Protein AF-A0A2Z6MVX6-F1 (afdb_monomer_lite)

Radius of gyration: 17.66 Å; chains: 1; bounding box: 54×32×47 Å

Sequence (135 aa):
MSTLDATRAELGLLVLYL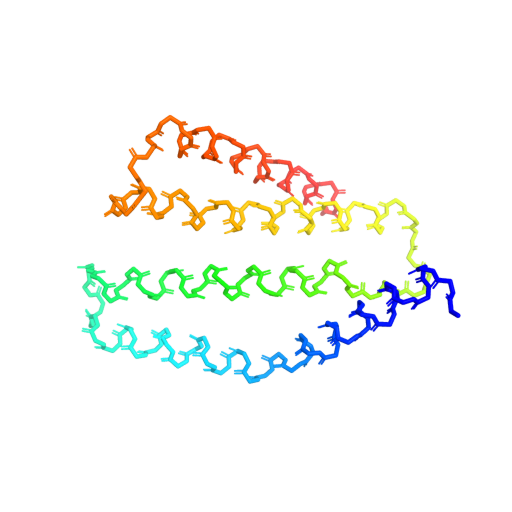NKAEARDKICRAIQYGSKFLSNGQPGKAQNVDKTTSLARKFVNDLHALISPTPQGTPLPIILLGKSKNALLSTFLFLDQFVWLGRTGIVENKERTELLGRISLYCWLGSSICTSLVE

Structure (mmCIF, N/CA/C/O backbone):
data_AF-A0A2Z6MVX6-F1
#
_entry.id   AF-A0A2Z6MVX6-F1
#
loop_
_atom_site.group_PDB
_atom_site.id
_atom_site.type_symbol
_atom_site.label_atom_id
_atom_site.label_alt_id
_atom_site.label_comp_id
_atom_site.label_asym_id
_atom_site.label_entity_id
_atom_site.label_seq_id
_atom_site.pdbx_PDB_ins_code
_atom_site.Cartn_x
_atom_site.Cartn_y
_atom_site.Cartn_z
_atom_site.occupancy
_atom_site.B_iso_or_equiv
_atom_site.auth_seq_id
_atom_site.auth_comp_id
_atom_site.auth_asym_id
_atom_site.auth_atom_id
_atom_site.pdbx_PDB_model_num
ATOM 1 N N . MET A 1 1 ? -30.352 -12.648 3.329 1.00 56.81 1 MET A N 1
ATOM 2 C CA . MET A 1 1 ? -29.186 -11.777 3.597 1.00 56.81 1 MET A CA 1
ATOM 3 C C . MET A 1 1 ? -29.388 -10.497 2.822 1.00 56.81 1 MET A C 1
ATOM 5 O O . MET A 1 1 ? -29.652 -10.587 1.628 1.00 56.81 1 MET A O 1
ATOM 9 N N . SER A 1 2 ? -29.346 -9.338 3.480 1.00 83.75 2 SER A N 1
ATOM 10 C CA . SER A 1 2 ? -29.316 -8.075 2.739 1.00 83.75 2 SER A CA 1
ATOM 11 C C . SER A 1 2 ? -27.990 -7.981 1.972 1.00 83.75 2 SER A C 1
ATOM 13 O O . SER A 1 2 ? -27.002 -8.609 2.362 1.00 83.75 2 SER A O 1
ATOM 15 N N . THR A 1 3 ? -27.942 -7.210 0.887 1.00 83.75 3 THR A N 1
ATOM 16 C CA . THR A 1 3 ? -26.692 -6.934 0.151 1.00 83.75 3 THR A CA 1
ATOM 17 C C . THR A 1 3 ? -25.586 -6.434 1.083 1.00 83.75 3 THR A C 1
ATOM 19 O O . THR A 1 3 ? -24.428 -6.813 0.940 1.00 83.75 3 THR A O 1
ATOM 22 N N . LEU A 1 4 ? -25.963 -5.667 2.105 1.00 83.94 4 LEU A N 1
ATOM 23 C CA . LEU A 1 4 ? -25.061 -5.115 3.108 1.00 83.94 4 LEU A CA 1
ATOM 24 C C . LEU A 1 4 ? -24.438 -6.192 4.015 1.00 83.94 4 LEU A C 1
ATOM 26 O O . LEU A 1 4 ? -23.268 -6.088 4.383 1.00 83.94 4 LEU A O 1
ATOM 30 N N . ASP A 1 5 ? -25.192 -7.243 4.346 1.00 85.56 5 ASP A N 1
ATOM 31 C CA . ASP A 1 5 ? -24.683 -8.378 5.128 1.00 85.56 5 ASP A CA 1
ATOM 32 C C . ASP A 1 5 ? -23.699 -9.223 4.314 1.00 85.56 5 ASP A C 1
ATOM 34 O O . ASP A 1 5 ? -22.693 -9.686 4.852 1.00 85.56 5 ASP A O 1
ATOM 38 N N . ALA A 1 6 ? -23.950 -9.377 3.009 1.00 86.81 6 ALA A N 1
ATOM 39 C CA . ALA A 1 6 ? -23.026 -10.048 2.100 1.00 86.81 6 ALA A CA 1
ATOM 40 C C . ALA A 1 6 ? -21.702 -9.275 1.985 1.00 86.81 6 ALA A C 1
ATOM 42 O O . ALA A 1 6 ? -20.640 -9.855 2.198 1.00 86.81 6 ALA A O 1
ATOM 43 N N . THR A 1 7 ? -21.754 -7.953 1.779 1.00 85.94 7 THR A N 1
ATOM 44 C CA . THR A 1 7 ? -20.543 -7.115 1.731 1.00 85.94 7 THR A CA 1
ATOM 45 C C . THR A 1 7 ? -19.762 -7.155 3.045 1.00 85.94 7 THR A C 1
ATOM 47 O O . THR A 1 7 ? -18.535 -7.210 3.029 1.00 85.94 7 THR A O 1
ATOM 50 N N . ARG A 1 8 ? -20.437 -7.165 4.203 1.00 84.38 8 ARG A N 1
ATOM 51 C CA . ARG A 1 8 ? -19.763 -7.309 5.506 1.00 84.38 8 ARG A CA 1
ATOM 52 C C . ARG A 1 8 ? -19.064 -8.661 5.652 1.00 84.38 8 ARG A C 1
ATOM 54 O O . ARG A 1 8 ? -17.949 -8.699 6.171 1.00 84.38 8 ARG A O 1
ATOM 61 N N . ALA A 1 9 ? -19.689 -9.745 5.195 1.00 85.25 9 ALA A N 1
ATOM 62 C CA . ALA A 1 9 ? -19.091 -11.077 5.228 1.00 85.25 9 ALA A CA 1
ATOM 63 C C . ALA A 1 9 ? -17.860 -11.174 4.310 1.00 85.25 9 ALA A C 1
ATOM 65 O O . ALA A 1 9 ? -16.819 -11.676 4.732 1.00 85.25 9 ALA A O 1
ATOM 66 N N . GLU A 1 10 ? -17.944 -10.628 3.094 1.00 86.00 10 GLU A N 1
ATOM 67 C CA . GLU A 1 10 ? -16.816 -10.559 2.157 1.00 86.00 10 GLU A CA 1
ATOM 68 C C . GLU A 1 10 ? -15.663 -9.718 2.711 1.00 86.00 10 GLU A C 1
ATOM 70 O O . GLU A 1 10 ? -14.508 -10.143 2.666 1.00 86.00 10 GLU A O 1
ATOM 75 N N . LEU A 1 11 ? -15.965 -8.559 3.306 1.00 83.12 11 LEU A N 1
ATOM 76 C CA . LEU A 1 11 ? -14.960 -7.712 3.946 1.00 83.12 11 LEU A CA 1
ATOM 77 C C . LEU A 1 11 ? -14.282 -8.445 5.114 1.00 83.12 11 LEU A C 1
ATOM 79 O O . LEU A 1 11 ? -13.060 -8.402 5.244 1.00 83.12 11 LEU A O 1
ATOM 83 N N . GLY A 1 12 ? -15.059 -9.158 5.935 1.00 81.56 12 GLY A N 1
ATOM 84 C CA . GLY A 1 12 ? -14.544 -9.982 7.029 1.00 81.56 12 GLY A CA 1
ATOM 85 C C . GLY A 1 12 ? -13.627 -11.107 6.542 1.00 81.56 12 GLY A C 1
ATOM 86 O O . GLY A 1 12 ? -12.576 -11.349 7.138 1.00 81.56 12 GLY A O 1
ATOM 87 N N . LEU A 1 13 ? -13.967 -11.744 5.420 1.00 83.75 13 LEU A N 1
ATOM 88 C CA . LEU A 1 13 ? -13.122 -12.752 4.780 1.00 83.75 13 LEU A CA 1
ATOM 89 C C . LEU A 1 13 ? -11.817 -12.138 4.256 1.00 83.75 13 LEU A C 1
ATOM 91 O O . LEU A 1 13 ? -10.745 -12.716 4.443 1.00 83.75 13 LEU A O 1
ATOM 95 N N . LEU A 1 14 ? -11.888 -10.944 3.664 1.00 80.81 14 LEU A N 1
ATOM 96 C CA . LEU A 1 14 ? -10.716 -10.214 3.182 1.00 80.81 14 LEU A CA 1
ATOM 97 C C . LEU A 1 14 ? -9.772 -9.838 4.333 1.00 80.81 14 LEU A C 1
ATOM 99 O O . LEU A 1 14 ? -8.561 -10.029 4.228 1.00 80.81 14 LEU A O 1
ATOM 103 N N . VAL A 1 15 ? -10.325 -9.365 5.455 1.00 80.31 15 VAL A N 1
ATOM 104 C CA . VAL A 1 15 ? -9.577 -9.091 6.692 1.00 80.31 15 VAL A CA 1
ATOM 105 C C . VAL A 1 15 ? -8.917 -10.367 7.210 1.00 80.31 15 VAL A C 1
ATOM 107 O O . VAL A 1 15 ? -7.729 -10.360 7.515 1.00 80.31 15 VAL A O 1
ATOM 110 N N . LEU A 1 16 ? -9.644 -11.485 7.264 1.00 80.94 16 LEU A N 1
ATOM 111 C CA . LEU A 1 16 ? -9.103 -12.764 7.727 1.00 80.94 16 LEU A CA 1
ATOM 112 C C . LEU A 1 16 ? -7.962 -13.272 6.832 1.00 80.94 16 LEU A C 1
ATOM 114 O O . LEU A 1 16 ? -6.959 -13.784 7.332 1.00 80.94 16 LEU A O 1
ATOM 118 N N . TYR A 1 17 ? -8.077 -13.084 5.518 1.00 78.81 17 TYR A N 1
ATOM 119 C CA . TYR A 1 17 ? -7.008 -13.404 4.576 1.00 78.81 17 TYR A CA 1
ATOM 120 C C . TYR A 1 17 ? -5.784 -12.499 4.772 1.00 78.81 17 TYR A C 1
ATOM 122 O O . TYR A 1 17 ? -4.652 -12.980 4.842 1.00 78.81 17 TYR A O 1
ATOM 130 N N . LEU A 1 18 ? -6.000 -11.191 4.919 1.00 72.81 18 LEU A N 1
ATOM 131 C CA . LEU A 1 18 ? -4.931 -10.207 5.104 1.00 72.81 18 LEU A CA 1
ATOM 132 C C . LEU A 1 18 ? -4.257 -10.283 6.484 1.00 72.81 18 LEU A C 1
ATOM 134 O O . LEU A 1 18 ? -3.085 -9.905 6.594 1.00 72.81 18 LEU A O 1
ATOM 138 N N . ASN A 1 19 ? -4.951 -10.842 7.480 1.00 74.62 19 ASN A N 1
ATOM 139 C CA . ASN A 1 19 ? -4.430 -11.183 8.804 1.0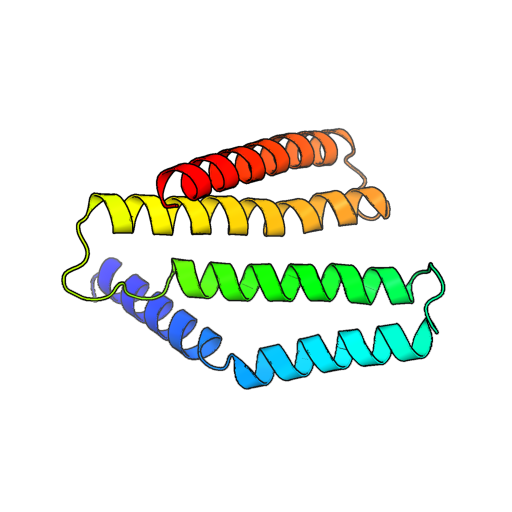0 74.62 19 ASN A CA 1
ATOM 140 C C . ASN A 1 19 ? -3.401 -12.318 8.776 1.00 74.62 19 ASN A C 1
ATOM 142 O O . ASN A 1 19 ? -2.599 -12.424 9.703 1.00 74.62 19 ASN A O 1
ATOM 146 N N . LYS A 1 20 ? -3.309 -13.108 7.692 1.00 78.19 20 LYS A N 1
ATOM 147 C CA . LYS A 1 20 ? -2.156 -13.999 7.437 1.00 78.19 20 LYS A CA 1
ATOM 148 C C . LYS A 1 20 ? -0.913 -13.199 7.017 1.00 78.19 20 LYS A C 1
ATOM 150 O O . LYS A 1 20 ? -0.191 -13.559 6.084 1.00 78.19 20 LYS A O 1
ATOM 155 N N . ALA A 1 21 ? -0.665 -12.093 7.714 1.00 68.06 21 ALA A N 1
ATOM 156 C CA . ALA A 1 21 ? 0.396 -11.144 7.444 1.00 68.06 21 ALA A CA 1
ATOM 157 C C . ALA A 1 21 ? 1.767 -11.820 7.484 1.00 68.06 21 ALA A C 1
ATOM 159 O O . ALA A 1 21 ? 2.613 -11.489 6.667 1.00 68.06 21 ALA A O 1
ATOM 160 N N . GLU A 1 22 ? 1.970 -12.816 8.350 1.00 68.44 22 GLU A N 1
ATOM 161 C CA . GLU A 1 22 ? 3.246 -13.522 8.477 1.00 68.44 22 GLU A CA 1
ATOM 162 C C . GLU A 1 22 ? 3.673 -14.229 7.178 1.00 68.44 22 GLU A C 1
ATOM 164 O O . GLU A 1 22 ? 4.826 -14.113 6.763 1.00 68.44 22 GLU A O 1
ATOM 169 N N . ALA A 1 23 ? 2.751 -14.911 6.490 1.00 73.75 23 ALA A N 1
ATOM 170 C CA . ALA A 1 23 ? 3.054 -15.590 5.229 1.00 73.75 23 ALA A CA 1
ATOM 171 C C . ALA A 1 23 ? 3.372 -14.584 4.113 1.00 73.75 23 ALA A C 1
ATOM 173 O O . ALA A 1 23 ? 4.370 -14.729 3.407 1.00 73.75 23 ALA A O 1
ATOM 174 N N . ARG A 1 24 ? 2.571 -13.515 4.003 1.00 74.19 24 ARG A N 1
ATOM 175 C CA . ARG A 1 24 ? 2.820 -12.411 3.064 1.00 74.19 24 ARG A CA 1
ATOM 176 C C . ARG A 1 24 ? 4.177 -11.757 3.318 1.00 74.19 24 ARG A C 1
ATOM 178 O O . ARG A 1 24 ? 4.940 -11.524 2.385 1.00 74.19 24 ARG A O 1
ATOM 185 N N . ASP A 1 25 ? 4.467 -11.452 4.578 1.00 79.12 25 ASP A N 1
ATOM 186 C CA . ASP A 1 25 ? 5.689 -10.776 4.997 1.00 79.12 25 ASP A CA 1
ATOM 187 C C . ASP A 1 25 ? 6.919 -11.613 4.657 1.00 79.12 25 ASP A C 1
ATOM 189 O O . ASP A 1 25 ? 7.874 -11.096 4.079 1.00 79.12 25 ASP A O 1
ATOM 193 N N . LYS A 1 26 ? 6.862 -12.921 4.940 1.00 82.19 26 LYS A N 1
ATOM 194 C CA . LYS A 1 26 ? 7.918 -13.881 4.604 1.00 82.19 26 LYS A CA 1
ATOM 195 C C . LYS A 1 26 ? 8.150 -13.975 3.098 1.00 82.19 26 LYS A C 1
ATOM 197 O O . LYS A 1 26 ? 9.303 -13.929 2.682 1.00 82.19 26 LYS A O 1
ATOM 202 N N . ILE A 1 27 ? 7.094 -14.036 2.282 1.00 84.38 27 ILE A N 1
ATOM 203 C CA . ILE A 1 27 ? 7.216 -14.080 0.814 1.00 84.38 27 ILE A CA 1
ATOM 204 C C . ILE A 1 27 ? 7.852 -12.790 0.282 1.00 84.38 27 ILE A C 1
ATOM 206 O O . ILE A 1 27 ? 8.841 -12.850 -0.448 1.00 84.38 27 ILE A O 1
ATOM 210 N N . CYS A 1 28 ? 7.351 -11.619 0.689 1.00 84.31 28 CYS A N 1
ATOM 211 C CA . CYS A 1 28 ? 7.922 -10.342 0.258 1.00 84.31 28 CYS A CA 1
ATOM 212 C C . CYS A 1 28 ? 9.385 -10.201 0.700 1.00 84.31 28 CYS A C 1
ATOM 214 O O . CYS A 1 28 ? 10.219 -9.754 -0.083 1.00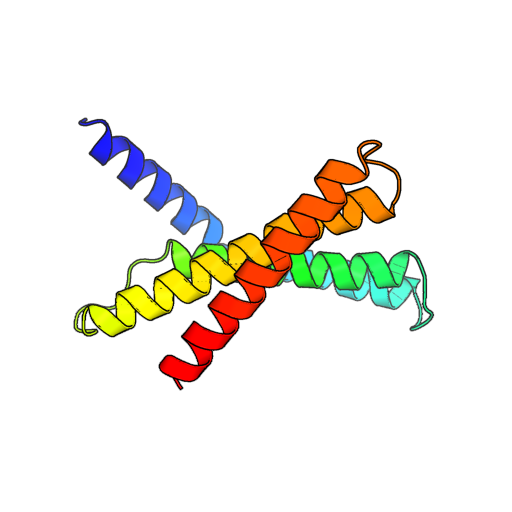 84.31 28 CYS A O 1
ATOM 216 N N . ARG A 1 29 ? 9.726 -10.614 1.927 1.00 84.06 29 ARG A N 1
ATOM 217 C CA . ARG A 1 29 ? 11.116 -10.615 2.404 1.00 84.06 29 ARG A CA 1
ATOM 218 C C . ARG A 1 29 ? 11.995 -11.589 1.630 1.00 84.06 29 ARG A C 1
ATOM 220 O O . ARG A 1 29 ? 13.117 -11.224 1.304 1.00 84.06 29 ARG A O 1
ATOM 227 N N . ALA A 1 30 ? 11.510 -12.784 1.306 1.00 87.88 30 ALA A N 1
ATOM 228 C CA . ALA A 1 30 ? 12.263 -13.751 0.511 1.00 87.88 30 ALA A CA 1
ATOM 229 C C . ALA A 1 30 ? 12.596 -13.189 -0.879 1.00 87.88 30 ALA A C 1
ATOM 231 O O . ALA A 1 30 ? 13.745 -13.262 -1.307 1.00 87.88 30 ALA A O 1
ATOM 232 N N . ILE A 1 31 ? 11.628 -12.546 -1.542 1.00 86.69 31 ILE A N 1
ATOM 233 C CA . ILE A 1 31 ? 11.841 -11.886 -2.837 1.00 86.69 31 ILE A CA 1
ATOM 234 C C . ILE A 1 31 ? 12.834 -10.724 -2.704 1.00 86.69 31 ILE A C 1
ATOM 236 O O . ILE A 1 31 ? 13.737 -10.603 -3.529 1.00 86.69 31 ILE A O 1
ATOM 240 N N . GLN A 1 32 ? 12.723 -9.896 -1.660 1.00 85.25 32 GLN A N 1
ATOM 241 C CA . GLN A 1 32 ? 13.656 -8.789 -1.404 1.00 85.25 32 GLN A CA 1
ATOM 242 C C . GLN A 1 32 ? 15.083 -9.285 -1.144 1.00 85.25 32 GLN A C 1
ATOM 244 O O . GLN A 1 32 ? 16.030 -8.796 -1.755 1.00 85.25 32 GLN A O 1
ATOM 249 N N . TYR A 1 33 ? 15.258 -10.281 -0.272 1.00 87.19 33 TYR A N 1
ATOM 250 C CA . TYR A 1 33 ? 16.573 -10.845 0.030 1.00 87.19 33 TYR A CA 1
ATOM 251 C C . TYR A 1 33 ? 17.175 -11.570 -1.173 1.00 87.19 33 TYR A C 1
ATOM 253 O O . TYR A 1 33 ? 18.344 -11.345 -1.476 1.00 87.19 33 TYR A O 1
ATOM 261 N N . GLY A 1 34 ? 16.383 -12.357 -1.906 1.00 87.44 34 GLY A N 1
ATOM 262 C CA . GLY A 1 34 ? 16.822 -12.995 -3.148 1.00 87.44 34 GLY A CA 1
ATOM 263 C C . GLY A 1 34 ? 17.233 -11.967 -4.202 1.00 87.44 34 GLY A C 1
ATOM 264 O O . GLY A 1 34 ? 18.284 -12.098 -4.825 1.00 87.44 34 GLY A O 1
ATOM 265 N N . SER A 1 35 ? 16.466 -10.883 -4.332 1.00 84.25 35 SER A N 1
ATOM 266 C CA . SER A 1 35 ? 16.787 -9.772 -5.232 1.00 84.25 35 SER A CA 1
ATOM 267 C C . SER A 1 35 ? 18.078 -9.063 -4.830 1.00 84.25 35 SER A C 1
ATOM 269 O O . SER A 1 35 ? 18.920 -8.801 -5.682 1.00 84.25 35 SER A O 1
ATOM 271 N N . LYS A 1 36 ? 18.289 -8.792 -3.536 1.00 85.31 36 LYS A N 1
ATOM 272 C CA . LYS A 1 36 ? 19.533 -8.185 -3.031 1.00 85.31 36 LYS A CA 1
ATOM 273 C C . LYS A 1 36 ? 20.744 -9.090 -3.231 1.00 85.31 36 LYS A C 1
ATOM 275 O O . LYS A 1 36 ? 21.794 -8.587 -3.622 1.00 85.31 36 LYS A O 1
ATOM 280 N N . PHE A 1 37 ? 20.582 -10.394 -3.012 1.00 87.44 37 PHE A N 1
ATOM 281 C CA . PHE A 1 37 ? 21.620 -11.394 -3.252 1.00 87.44 37 PHE A CA 1
ATOM 282 C C . PHE A 1 37 ? 22.036 -11.421 -4.728 1.00 87.44 37 PHE A C 1
ATOM 284 O O . PHE A 1 37 ? 23.216 -11.305 -5.035 1.00 87.44 37 PHE A O 1
ATOM 291 N N . LEU A 1 38 ? 21.062 -11.469 -5.643 1.00 85.12 38 LEU A N 1
ATOM 292 C CA . LEU A 1 38 ? 21.300 -11.432 -7.090 1.00 85.12 38 LEU A CA 1
ATOM 293 C C . LEU A 1 38 ? 21.915 -10.108 -7.563 1.00 85.12 38 LEU A C 1
ATOM 295 O O . LEU A 1 38 ? 22.726 -10.098 -8.483 1.00 85.12 38 LEU A O 1
ATOM 299 N N . SER A 1 39 ? 21.519 -8.985 -6.960 1.00 83.62 39 SER A N 1
ATOM 300 C CA . SER A 1 39 ? 21.995 -7.655 -7.357 1.00 83.62 39 SER A CA 1
ATOM 301 C C . SER A 1 39 ? 23.387 -7.330 -6.813 1.00 83.62 39 SER A C 1
ATOM 303 O O . SER A 1 39 ? 24.024 -6.419 -7.327 1.00 83.62 39 SER A O 1
ATOM 305 N N . ASN A 1 40 ? 23.836 -7.996 -5.741 1.00 83.50 40 ASN A N 1
ATOM 306 C CA . ASN A 1 40 ? 25.069 -7.683 -5.008 1.00 83.50 40 ASN A CA 1
ATOM 307 C C . ASN A 1 40 ? 25.256 -6.171 -4.722 1.00 83.50 40 ASN A C 1
ATOM 309 O O . ASN A 1 40 ? 26.348 -5.619 -4.832 1.00 83.50 40 ASN A O 1
ATOM 313 N N . GLY A 1 41 ? 24.152 -5.464 -4.447 1.00 73.62 41 GLY A N 1
ATOM 314 C CA . GLY A 1 41 ? 24.135 -4.010 -4.228 1.00 73.62 41 GLY A CA 1
ATOM 315 C C . GLY A 1 41 ? 24.251 -3.129 -5.483 1.00 73.62 41 GLY A C 1
ATOM 316 O O . GLY A 1 41 ? 24.105 -1.913 -5.373 1.00 73.62 41 GLY A O 1
ATOM 317 N N . GLN A 1 42 ? 24.451 -3.702 -6.671 1.00 81.94 42 GLN A N 1
ATOM 318 C CA . GLN A 1 42 ? 24.541 -2.959 -7.930 1.00 81.94 42 GLN A CA 1
ATOM 319 C C . GLN A 1 42 ? 23.157 -2.494 -8.412 1.00 81.94 42 GLN A C 1
ATOM 321 O O . GLN A 1 42 ? 22.173 -3.222 -8.244 1.00 81.94 42 GLN A O 1
ATOM 326 N N . PRO A 1 43 ? 23.048 -1.309 -9.038 1.00 80.69 43 PRO A N 1
ATOM 327 C CA . PRO A 1 43 ? 21.811 -0.873 -9.668 1.00 80.69 43 PRO A CA 1
ATOM 328 C C . PRO A 1 43 ? 21.485 -1.751 -10.880 1.00 80.69 43 PRO A C 1
ATOM 330 O O . PRO A 1 43 ? 22.323 -1.987 -11.745 1.00 80.69 43 PRO A O 1
ATOM 333 N N . GLY A 1 44 ? 20.251 -2.247 -10.955 1.00 81.56 44 GLY A N 1
ATOM 334 C CA . GLY A 1 44 ? 19.840 -3.139 -12.035 1.00 81.56 44 GLY A CA 1
ATOM 335 C C . GLY A 1 44 ? 18.421 -3.672 -11.878 1.00 81.56 44 GLY A C 1
ATOM 336 O O . GLY A 1 44 ? 17.660 -3.240 -11.010 1.00 81.56 44 GLY A O 1
ATOM 337 N N . LYS A 1 45 ? 18.062 -4.647 -12.721 1.00 80.44 45 LYS A N 1
ATOM 338 C CA . LYS A 1 45 ? 16.724 -5.265 -12.713 1.00 80.44 45 LYS A CA 1
ATOM 339 C C . LYS A 1 45 ? 16.392 -5.888 -11.353 1.00 80.44 45 LYS A C 1
ATOM 341 O O . LYS A 1 45 ? 15.295 -5.674 -10.849 1.00 80.44 45 LYS A O 1
ATOM 346 N N . ALA A 1 46 ? 17.351 -6.573 -10.732 1.00 78.56 46 ALA A N 1
ATOM 347 C CA . ALA A 1 46 ? 17.180 -7.174 -9.411 1.00 78.56 46 ALA A CA 1
ATOM 348 C C . ALA A 1 46 ? 16.912 -6.116 -8.320 1.00 78.56 46 ALA A C 1
ATOM 350 O O . ALA A 1 46 ? 15.981 -6.264 -7.534 1.00 78.56 46 ALA A O 1
ATOM 351 N N . GLN A 1 47 ? 17.621 -4.983 -8.329 1.00 80.94 47 GLN A N 1
ATOM 352 C CA . GLN A 1 47 ? 17.339 -3.875 -7.408 1.00 80.94 47 GLN A CA 1
ATOM 353 C C . GLN A 1 47 ? 15.933 -3.271 -7.606 1.00 80.94 47 GLN A C 1
ATOM 355 O O . GLN A 1 47 ? 15.281 -2.873 -6.639 1.00 80.94 47 GLN A O 1
ATOM 360 N N . ASN A 1 48 ? 15.433 -3.209 -8.843 1.00 80.56 48 ASN A N 1
ATOM 361 C CA . ASN A 1 48 ? 14.068 -2.743 -9.104 1.00 80.56 48 ASN A CA 1
ATOM 362 C C . ASN A 1 48 ? 13.010 -3.713 -8.561 1.00 80.56 48 ASN A C 1
ATOM 364 O O . ASN A 1 48 ? 11.978 -3.260 -8.063 1.00 80.56 48 ASN A O 1
ATOM 368 N N . VAL A 1 49 ? 13.271 -5.023 -8.593 1.00 80.44 49 VAL A N 1
ATOM 369 C CA . VAL A 1 49 ? 12.393 -6.033 -7.977 1.00 80.44 49 VAL A CA 1
ATOM 370 C C . VAL A 1 49 ? 12.351 -5.866 -6.454 1.00 80.44 49 VAL A C 1
ATOM 372 O O . VAL A 1 49 ? 11.269 -5.889 -5.871 1.00 80.44 49 VAL A O 1
ATOM 375 N N . ASP A 1 50 ? 13.483 -5.598 -5.798 1.00 83.06 50 ASP A N 1
ATOM 376 C CA . ASP A 1 50 ? 13.524 -5.297 -4.354 1.00 83.06 50 ASP A CA 1
ATOM 377 C C . ASP A 1 50 ? 12.670 -4.064 -3.989 1.00 83.06 50 ASP A C 1
ATOM 379 O O . ASP A 1 50 ? 11.826 -4.107 -3.083 1.00 83.06 50 ASP A O 1
ATOM 383 N N . LYS A 1 51 ? 12.832 -2.969 -4.745 1.00 81.50 51 LYS A N 1
ATOM 384 C CA . LYS A 1 51 ? 12.087 -1.715 -4.534 1.00 81.50 51 LYS A CA 1
ATOM 385 C C . LYS A 1 51 ? 10.582 -1.890 -4.749 1.00 81.50 51 LYS A C 1
ATOM 387 O O . LYS A 1 51 ? 9.795 -1.506 -3.885 1.00 81.50 51 LYS A O 1
ATOM 392 N N . THR A 1 52 ? 10.177 -2.503 -5.859 1.00 80.38 52 THR A N 1
ATOM 393 C CA . THR A 1 52 ? 8.756 -2.739 -6.183 1.00 80.38 52 THR A CA 1
ATOM 394 C C . THR A 1 52 ? 8.098 -3.690 -5.183 1.00 80.38 52 THR A C 1
ATOM 396 O O . THR A 1 52 ? 7.012 -3.402 -4.684 1.00 80.38 52 THR A O 1
ATOM 399 N N . THR A 1 53 ? 8.795 -4.750 -4.766 1.00 83.06 53 THR A N 1
ATOM 400 C CA . THR A 1 53 ? 8.306 -5.675 -3.728 1.00 83.06 53 THR A CA 1
ATOM 401 C C . THR A 1 53 ? 8.133 -4.975 -2.377 1.00 83.06 53 THR A C 1
ATOM 403 O O . THR A 1 53 ? 7.192 -5.253 -1.631 1.00 83.06 53 THR A O 1
ATOM 406 N N . SER A 1 54 ? 9.023 -4.039 -2.040 1.00 83.19 54 SER A N 1
ATOM 407 C CA . SER A 1 54 ? 8.899 -3.217 -0.830 1.00 83.19 54 SER A CA 1
ATOM 408 C C . SER A 1 54 ? 7.677 -2.300 -0.863 1.00 83.19 54 SER A C 1
ATOM 410 O O . SER A 1 54 ? 6.984 -2.176 0.149 1.00 83.19 54 SER A O 1
ATOM 412 N N . LEU A 1 55 ? 7.379 -1.695 -2.014 1.00 82.25 55 LEU A N 1
ATOM 413 C CA . LEU A 1 55 ? 6.184 -0.868 -2.203 1.00 82.25 55 LEU A CA 1
ATOM 414 C C . LEU A 1 55 ? 4.902 -1.704 -2.135 1.00 82.25 55 LEU A C 1
ATOM 416 O O . LEU A 1 55 ? 3.976 -1.335 -1.415 1.00 82.25 55 LEU A O 1
ATOM 420 N N . ALA A 1 56 ? 4.878 -2.870 -2.785 1.00 81.00 56 ALA A N 1
ATOM 421 C CA . ALA A 1 56 ? 3.754 -3.800 -2.714 1.00 81.00 56 ALA A CA 1
ATOM 422 C C . ALA A 1 56 ? 3.476 -4.247 -1.268 1.00 81.00 56 ALA A C 1
ATOM 424 O O . ALA A 1 56 ? 2.329 -4.264 -0.825 1.00 81.00 56 ALA A O 1
ATOM 425 N N . ARG A 1 57 ? 4.524 -4.536 -0.484 1.00 81.75 57 ARG A N 1
ATOM 426 C CA . ARG A 1 57 ? 4.384 -4.864 0.943 1.00 81.75 57 ARG A CA 1
ATOM 427 C C . ARG A 1 57 ? 3.744 -3.722 1.738 1.00 81.75 57 ARG A C 1
ATOM 429 O O . ARG A 1 57 ? 2.866 -3.992 2.554 1.00 81.75 57 ARG A O 1
ATOM 436 N N . LYS A 1 58 ? 4.154 -2.471 1.495 1.00 83.38 58 LYS A N 1
ATOM 437 C CA . LYS A 1 58 ? 3.545 -1.287 2.127 1.00 83.38 58 LYS A CA 1
ATOM 438 C C . LYS A 1 58 ? 2.072 -1.145 1.750 1.00 83.38 58 LYS A C 1
ATOM 440 O O . LYS A 1 58 ? 1.244 -1.044 2.644 1.00 83.38 58 LYS A O 1
ATOM 445 N N . PHE A 1 59 ? 1.741 -1.269 0.464 1.00 83.75 59 PHE A N 1
ATOM 446 C CA . PHE A 1 59 ? 0.360 -1.179 -0.016 1.00 83.75 59 PHE A CA 1
ATOM 447 C C . PHE A 1 59 ? -0.560 -2.179 0.688 1.00 83.75 59 PHE A C 1
ATOM 449 O O . PHE A 1 59 ? -1.624 -1.808 1.172 1.00 83.75 59 PHE A O 1
ATOM 456 N N . VAL A 1 60 ? -0.141 -3.445 0.791 1.00 82.25 60 VAL A N 1
ATOM 457 C CA . VAL A 1 60 ? -0.978 -4.476 1.418 1.00 82.25 60 VAL A CA 1
ATOM 458 C C . VAL A 1 60 ? -1.118 -4.255 2.931 1.00 82.25 60 VAL A C 1
ATOM 460 O O . VAL A 1 60 ? -2.177 -4.534 3.493 1.00 82.25 60 VAL A O 1
ATOM 463 N N . ASN A 1 61 ? -0.084 -3.733 3.598 1.00 83.94 61 ASN A N 1
ATOM 464 C CA . ASN A 1 61 ? -0.168 -3.358 5.012 1.00 83.94 61 ASN A CA 1
ATOM 465 C C . ASN A 1 61 ? -1.139 -2.185 5.229 1.00 83.94 61 ASN A C 1
ATOM 467 O O . ASN A 1 61 ? -1.978 -2.253 6.126 1.00 83.94 61 ASN A O 1
ATOM 471 N N . ASP A 1 62 ? -1.066 -1.153 4.388 1.00 83.88 62 ASP A N 1
ATOM 472 C CA . ASP A 1 62 ? -1.936 0.024 4.483 1.00 83.88 62 ASP A CA 1
ATOM 473 C C . ASP A 1 62 ? -3.388 -0.315 4.132 1.00 83.88 62 ASP A C 1
ATOM 475 O O . ASP A 1 62 ? -4.311 0.131 4.813 1.00 83.88 62 ASP A O 1
ATOM 479 N N . LEU A 1 63 ? -3.605 -1.171 3.128 1.00 82.38 63 LEU A N 1
ATOM 480 C CA . LEU A 1 63 ? -4.931 -1.686 2.789 1.00 82.38 63 LEU A CA 1
ATOM 481 C C . LEU A 1 63 ? -5.529 -2.465 3.963 1.00 82.38 63 LEU A C 1
ATOM 483 O O . LEU A 1 63 ? -6.695 -2.269 4.296 1.00 82.38 63 LEU A O 1
ATOM 487 N N . HIS A 1 64 ? -4.727 -3.303 4.627 1.00 83.44 64 HIS A N 1
ATOM 488 C CA . HIS A 1 64 ? -5.160 -4.016 5.825 1.00 83.44 64 HIS A CA 1
ATOM 489 C C . HIS A 1 64 ? -5.541 -3.050 6.957 1.00 83.44 64 HIS A C 1
ATOM 491 O O . HIS A 1 64 ? -6.591 -3.219 7.576 1.00 83.44 64 HIS A O 1
ATOM 497 N N . ALA A 1 65 ? -4.739 -2.010 7.199 1.00 83.88 65 ALA A N 1
ATOM 498 C CA . ALA A 1 65 ? -5.038 -0.983 8.198 1.00 83.88 65 ALA A CA 1
ATOM 499 C C . ALA A 1 65 ? -6.300 -0.169 7.853 1.00 83.88 65 ALA A C 1
ATOM 501 O O . ALA A 1 65 ? -7.045 0.243 8.744 1.00 83.88 65 ALA A O 1
ATOM 502 N N . LEU A 1 66 ? -6.574 0.043 6.563 1.00 83.31 66 LEU A N 1
ATOM 503 C CA . LEU A 1 66 ? -7.772 0.731 6.089 1.00 83.31 66 LEU A CA 1
ATOM 504 C C . LEU A 1 66 ? -9.049 -0.073 6.362 1.00 83.31 66 LEU A C 1
ATOM 506 O O . LEU A 1 66 ? -10.025 0.487 6.867 1.00 83.31 66 LEU A O 1
ATOM 510 N N . ILE A 1 67 ? -9.049 -1.371 6.051 1.00 83.62 67 ILE A N 1
ATOM 511 C CA . ILE A 1 67 ? -10.235 -2.230 6.202 1.00 83.62 67 ILE A CA 1
ATOM 512 C C . ILE A 1 67 ? -10.423 -2.759 7.626 1.00 83.62 67 ILE A C 1
ATOM 514 O O . ILE A 1 67 ? -11.525 -3.169 7.983 1.00 83.62 67 ILE A O 1
ATOM 518 N N . SER A 1 68 ? -9.365 -2.753 8.443 1.00 82.94 68 SER A N 1
ATOM 519 C CA . SER A 1 68 ? -9.437 -3.257 9.811 1.00 82.94 68 SER A CA 1
ATOM 520 C C . SER A 1 68 ? -10.419 -2.433 10.658 1.00 82.94 68 SER A C 1
ATOM 522 O O . SER A 1 68 ? -10.507 -1.201 10.503 1.00 82.94 68 SER A O 1
ATOM 524 N N . PRO A 1 69 ? -11.169 -3.094 11.559 1.00 78.75 69 PRO A N 1
ATOM 525 C CA . PRO A 1 69 ? -12.051 -2.407 12.490 1.00 78.75 69 PRO A CA 1
ATOM 526 C C . PRO A 1 69 ? -11.228 -1.533 13.441 1.00 78.75 69 PRO A C 1
ATOM 528 O O . PRO A 1 69 ? -10.138 -1.903 13.873 1.00 78.75 69 PRO A O 1
ATOM 531 N N . THR A 1 70 ? -11.742 -0.346 13.748 1.00 80.38 70 THR A N 1
ATOM 532 C CA . THR A 1 70 ? -11.087 0.607 14.652 1.00 80.38 70 THR A CA 1
ATOM 533 C C . THR A 1 70 ? -11.381 0.271 16.115 1.00 80.38 70 THR A C 1
ATOM 535 O O . THR A 1 70 ? -12.472 -0.231 16.401 1.00 80.38 70 THR A O 1
ATOM 538 N N . PRO A 1 71 ? -10.459 0.568 17.051 1.00 77.56 71 PRO A N 1
ATOM 539 C CA . PRO A 1 71 ? -10.689 0.362 18.479 1.00 77.56 71 PRO A CA 1
ATOM 540 C C . PRO A 1 71 ? -11.932 1.110 18.980 1.00 77.56 71 PRO A C 1
ATOM 542 O O . PRO A 1 71 ? -12.221 2.226 18.547 1.00 77.56 71 PRO A O 1
ATOM 545 N N . GLN A 1 72 ? -12.667 0.505 19.913 1.00 70.31 72 GLN A N 1
ATOM 546 C CA . GLN A 1 72 ? -13.810 1.156 20.552 1.00 70.31 72 GLN A CA 1
ATOM 547 C C . GLN A 1 72 ? -13.312 2.278 21.477 1.00 70.31 72 GLN A C 1
ATOM 549 O O . GLN A 1 72 ? -12.422 2.055 22.293 1.00 70.31 72 GLN A O 1
ATOM 554 N N . GLY A 1 73 ? -13.872 3.485 21.342 1.00 75.94 73 GLY A N 1
ATOM 555 C CA . GLY A 1 73 ? -13.541 4.641 22.189 1.00 75.94 73 GLY A CA 1
ATOM 556 C C . GLY A 1 73 ? -12.650 5.711 21.547 1.00 75.94 73 GLY A C 1
ATOM 557 O O . GLY A 1 73 ? -12.438 6.756 22.155 1.00 75.94 73 GLY A O 1
ATOM 558 N N . THR A 1 74 ? -12.162 5.518 20.317 1.00 76.88 74 THR A N 1
ATOM 559 C CA . THR A 1 74 ? -11.455 6.588 19.590 1.00 76.88 74 THR A CA 1
ATOM 560 C C . THR A 1 74 ? -12.439 7.650 19.081 1.00 76.88 74 THR A C 1
ATOM 562 O O . THR A 1 74 ? -13.482 7.284 18.530 1.00 76.88 74 THR A O 1
ATOM 565 N N . PRO A 1 75 ? -12.135 8.955 19.208 1.00 84.44 75 PRO A N 1
ATOM 566 C CA . PRO A 1 75 ? -13.033 10.009 18.749 1.00 84.44 75 PRO A CA 1
ATOM 567 C C . PRO A 1 75 ? -13.181 9.967 17.219 1.00 84.44 75 PRO A C 1
ATOM 569 O O . PRO A 1 75 ? -12.202 9.801 16.487 1.00 84.44 75 PRO A O 1
ATOM 572 N N . LEU A 1 76 ? -14.419 10.134 16.737 1.00 82.25 76 LEU A N 1
ATOM 573 C CA . LEU A 1 76 ? -14.790 10.032 15.317 1.00 82.25 76 LEU A CA 1
ATOM 574 C C . LEU A 1 76 ? -13.879 10.826 14.359 1.00 82.25 76 LEU A C 1
ATOM 576 O O . LEU A 1 76 ? -13.514 10.262 13.326 1.00 82.25 76 LEU A O 1
ATOM 580 N N . PRO A 1 77 ? -13.450 12.069 14.670 1.00 82.69 77 PRO A N 1
ATOM 581 C CA . PRO A 1 77 ? -12.557 12.823 13.791 1.00 82.69 77 PRO A CA 1
ATOM 582 C C . PRO A 1 77 ? -11.202 12.141 13.565 1.00 82.69 77 PRO A C 1
ATOM 584 O O . PRO A 1 77 ? -10.711 12.120 12.440 1.00 82.69 77 PRO A O 1
ATOM 587 N N . ILE A 1 78 ? -10.628 11.521 14.602 1.00 83.12 78 ILE A N 1
ATOM 588 C CA . ILE A 1 78 ? -9.334 10.825 14.512 1.00 83.12 78 ILE A CA 1
ATOM 589 C C . ILE A 1 78 ? -9.473 9.546 13.682 1.00 83.12 78 ILE A C 1
ATOM 591 O O . ILE A 1 78 ? -8.600 9.233 12.875 1.00 83.12 78 ILE A O 1
ATOM 595 N N . ILE A 1 79 ? -10.594 8.829 13.821 1.00 83.94 79 ILE A N 1
ATOM 596 C CA . ILE A 1 79 ? -10.884 7.655 12.986 1.00 83.94 79 ILE A CA 1
ATOM 597 C C . ILE A 1 79 ? -10.964 8.050 11.510 1.00 83.94 79 ILE A C 1
ATOM 599 O O . ILE A 1 79 ? -10.362 7.395 10.657 1.00 83.94 79 ILE A O 1
ATOM 603 N N . LEU A 1 80 ? -11.718 9.110 11.214 1.00 83.75 80 LEU A N 1
ATOM 604 C CA . LEU A 1 80 ? -11.919 9.605 9.855 1.00 83.75 80 LEU A CA 1
ATOM 605 C C . LEU A 1 80 ? -10.597 10.046 9.231 1.00 83.75 80 LEU A C 1
ATOM 607 O O . LEU A 1 80 ? -10.312 9.658 8.102 1.00 83.75 80 LEU A O 1
ATOM 611 N N . LEU A 1 81 ? -9.776 10.776 9.987 1.00 84.62 81 LEU A N 1
ATOM 612 C CA . LEU A 1 81 ? -8.473 11.261 9.540 1.00 84.62 81 LEU A CA 1
ATOM 613 C C . LEU A 1 81 ? -7.454 10.122 9.350 1.00 84.62 81 LEU A C 1
ATOM 615 O O . LEU A 1 81 ? -6.697 10.104 8.381 1.00 84.62 81 LEU A O 1
ATOM 619 N N . GLY A 1 82 ? -7.467 9.117 10.229 1.00 84.38 82 GLY A N 1
ATOM 620 C CA . GLY A 1 82 ? -6.625 7.928 10.093 1.00 84.38 82 GLY A CA 1
ATOM 621 C C . GLY A 1 82 ? -7.019 7.057 8.896 1.00 84.38 82 GLY A C 1
ATOM 622 O O . GLY A 1 82 ? -6.160 6.610 8.134 1.00 84.38 82 GLY A O 1
ATOM 623 N N . LYS A 1 83 ? -8.323 6.842 8.675 1.00 86.06 83 LYS A N 1
ATOM 624 C CA . LYS A 1 83 ? -8.803 6.091 7.506 1.00 86.06 83 LYS A CA 1
ATOM 625 C C . LYS A 1 83 ? -8.622 6.873 6.205 1.00 86.06 83 LYS A C 1
ATOM 627 O O . LYS A 1 83 ? -8.252 6.259 5.208 1.00 86.06 83 LYS A O 1
ATOM 632 N N . SER A 1 84 ? -8.811 8.194 6.197 1.00 86.00 84 SER A N 1
ATOM 633 C CA . SER A 1 84 ? -8.561 9.019 5.008 1.00 86.00 84 SER A CA 1
ATOM 634 C C . SER A 1 84 ? -7.082 9.005 4.621 1.00 86.00 84 SER A C 1
ATOM 636 O O . SER A 1 84 ? -6.771 8.767 3.455 1.00 86.00 84 SER A O 1
ATOM 638 N N . LYS A 1 85 ? -6.168 9.130 5.594 1.00 88.06 85 LYS A N 1
ATOM 639 C CA . LYS A 1 85 ? -4.727 8.931 5.387 1.00 88.06 85 LYS A CA 1
ATOM 640 C C . LYS A 1 85 ? -4.437 7.579 4.730 1.00 88.06 85 LYS A C 1
ATOM 642 O O . LYS A 1 85 ? -3.801 7.535 3.680 1.00 88.06 85 LYS A O 1
ATOM 647 N N . ASN A 1 86 ? -4.931 6.482 5.309 1.00 86.75 86 ASN A N 1
ATOM 648 C CA . ASN A 1 86 ? -4.669 5.133 4.792 1.00 86.75 86 ASN A CA 1
ATOM 649 C C . ASN A 1 86 ? -5.275 4.914 3.393 1.00 86.75 86 ASN A C 1
ATOM 651 O O . ASN A 1 86 ? -4.676 4.239 2.554 1.00 86.75 86 ASN A O 1
ATOM 655 N N . ALA A 1 87 ? -6.433 5.512 3.100 1.00 87.94 87 ALA A N 1
ATOM 656 C CA . ALA A 1 87 ? -7.053 5.471 1.776 1.00 87.94 87 ALA A CA 1
ATOM 657 C C . ALA A 1 87 ? -6.226 6.231 0.727 1.00 87.94 87 ALA A C 1
ATOM 659 O O . ALA A 1 87 ? -5.996 5.728 -0.374 1.00 87.94 87 ALA A O 1
ATOM 660 N N . LEU A 1 88 ? -5.728 7.419 1.074 1.00 87.88 88 LEU A N 1
ATOM 661 C CA . LEU A 1 88 ? -4.899 8.235 0.188 1.00 87.88 88 LEU A CA 1
ATOM 662 C C . LEU A 1 88 ? -3.539 7.575 -0.075 1.00 87.88 88 LEU A C 1
ATOM 664 O O . LEU A 1 88 ? -3.113 7.481 -1.227 1.00 87.88 88 LEU A O 1
ATOM 668 N N . LEU A 1 89 ? -2.891 7.046 0.966 1.00 87.38 89 LEU A N 1
ATOM 669 C CA . LEU A 1 89 ? -1.597 6.376 0.841 1.00 87.38 89 LEU A CA 1
ATOM 670 C C . LEU A 1 89 ? -1.687 5.069 0.045 1.00 87.38 89 LEU A C 1
ATOM 672 O O . LEU A 1 89 ? -0.862 4.826 -0.837 1.00 87.38 89 LEU A O 1
ATOM 676 N N . SER A 1 90 ? -2.708 4.247 0.301 1.00 85.81 90 SER A N 1
ATOM 677 C CA . SER A 1 90 ? -2.927 3.017 -0.470 1.00 85.81 90 SER A CA 1
ATOM 678 C C . SER A 1 90 ? -3.221 3.319 -1.942 1.00 85.81 90 SER A C 1
ATOM 680 O O . SER A 1 90 ? -2.645 2.678 -2.820 1.00 85.81 90 SER A O 1
ATOM 682 N N . THR A 1 91 ? -4.024 4.348 -2.229 1.00 86.25 91 THR A N 1
ATOM 683 C CA . THR A 1 91 ? -4.286 4.794 -3.607 1.00 86.25 91 THR A CA 1
ATOM 684 C C . THR A 1 91 ? -3.003 5.260 -4.296 1.00 86.25 91 THR A C 1
ATOM 686 O O . THR A 1 91 ? -2.741 4.861 -5.428 1.00 86.25 91 THR A O 1
ATOM 689 N N . PHE A 1 92 ? -2.155 6.035 -3.611 1.00 88.69 92 PHE A N 1
ATOM 690 C CA . PHE A 1 92 ? -0.846 6.430 -4.136 1.00 88.69 92 PHE A CA 1
ATOM 691 C C . PHE A 1 92 ? 0.019 5.214 -4.495 1.00 88.69 92 PHE A C 1
ATOM 693 O O . PHE A 1 92 ? 0.483 5.109 -5.630 1.00 88.69 92 PHE A O 1
ATOM 700 N N . LEU A 1 93 ? 0.199 4.277 -3.559 1.00 86.38 93 LEU A N 1
ATOM 701 C CA . LEU A 1 93 ? 1.051 3.101 -3.763 1.00 86.38 93 LEU A CA 1
ATOM 702 C C . LEU A 1 93 ? 0.531 2.179 -4.875 1.00 86.38 93 LEU A C 1
ATOM 704 O O . LEU A 1 93 ? 1.332 1.566 -5.584 1.00 86.38 93 LEU A O 1
ATOM 708 N N . PHE A 1 94 ? -0.793 2.095 -5.040 1.00 85.69 94 PHE A N 1
ATOM 709 C CA . PHE A 1 94 ? -1.441 1.361 -6.125 1.00 85.69 94 PHE A CA 1
ATOM 710 C C . PHE A 1 94 ? -1.197 2.020 -7.484 1.00 85.69 94 PHE A C 1
ATOM 712 O O . PHE A 1 94 ? -0.736 1.364 -8.418 1.00 85.69 94 PHE A O 1
ATOM 719 N N . LEU A 1 95 ? -1.462 3.325 -7.590 1.00 85.62 95 LEU A N 1
ATOM 720 C CA . LEU A 1 95 ? -1.270 4.078 -8.828 1.00 85.62 95 LEU A CA 1
ATOM 721 C C . LEU A 1 95 ? 0.199 4.106 -9.256 1.00 85.62 95 LEU A C 1
ATOM 723 O O . LEU A 1 95 ? 0.487 4.008 -10.448 1.00 85.62 95 LEU A O 1
ATOM 727 N N . ASP A 1 96 ? 1.131 4.152 -8.303 1.00 84.00 96 ASP A N 1
ATOM 728 C CA . ASP A 1 96 ? 2.568 4.119 -8.587 1.00 84.00 96 ASP A CA 1
ATOM 729 C C . ASP A 1 96 ? 3.002 2.829 -9.312 1.00 84.00 96 ASP A C 1
ATOM 731 O O . ASP A 1 96 ? 3.905 2.872 -10.150 1.00 84.00 96 ASP A O 1
ATOM 735 N N . GLN A 1 97 ? 2.299 1.701 -9.111 1.00 81.25 97 GLN A N 1
ATOM 736 C CA . GLN A 1 97 ? 2.559 0.471 -9.875 1.00 81.25 97 GLN A CA 1
ATOM 737 C C . GLN A 1 97 ? 2.252 0.652 -11.369 1.00 81.25 97 GLN A C 1
ATOM 739 O O . GLN A 1 97 ? 3.016 0.193 -12.217 1.00 81.25 97 GLN A O 1
ATOM 744 N N . PHE A 1 98 ? 1.175 1.365 -11.712 1.00 81.44 98 PHE A N 1
ATOM 745 C CA . PHE A 1 98 ? 0.817 1.654 -13.107 1.00 81.44 98 PHE A CA 1
ATOM 746 C C . PHE A 1 98 ? 1.756 2.672 -13.744 1.00 81.44 98 PHE A C 1
ATOM 748 O O . PHE A 1 98 ? 2.128 2.524 -14.907 1.00 81.44 98 PHE A O 1
ATOM 755 N N . VAL A 1 99 ? 2.194 3.674 -12.979 1.00 82.62 99 VAL A N 1
ATOM 756 C CA . VAL A 1 99 ? 3.203 4.629 -13.451 1.00 82.62 99 VAL A CA 1
ATOM 757 C C . VAL A 1 99 ? 4.521 3.903 -13.731 1.00 82.62 99 VAL A C 1
ATOM 759 O O . VAL A 1 99 ? 5.161 4.147 -14.754 1.00 82.62 99 VAL A O 1
ATOM 762 N N . TRP A 1 100 ? 4.924 2.970 -12.863 1.00 79.25 100 TRP A N 1
ATOM 763 C CA . TRP A 1 100 ? 6.086 2.118 -13.107 1.00 79.25 100 TRP A CA 1
ATOM 764 C C . TRP A 1 100 ? 5.910 1.241 -14.353 1.00 79.25 100 TRP A C 1
ATOM 766 O O . TRP A 1 100 ? 6.798 1.226 -15.206 1.00 79.25 100 TRP A O 1
ATOM 776 N N . LEU A 1 101 ? 4.754 0.587 -14.520 1.00 78.62 101 LEU A N 1
ATOM 777 C CA . LEU A 1 101 ? 4.443 -0.204 -15.718 1.00 78.62 101 LEU A CA 1
ATOM 778 C C . LEU A 1 101 ? 4.532 0.635 -17.004 1.00 78.62 101 LEU A C 1
ATOM 780 O O . LEU A 1 101 ? 5.107 0.177 -17.992 1.00 78.62 101 LEU A O 1
ATOM 784 N N . GLY A 1 102 ? 4.069 1.886 -16.984 1.00 78.00 102 GLY A N 1
ATOM 785 C CA . GLY A 1 102 ? 4.244 2.807 -18.109 1.00 78.00 102 GLY A CA 1
ATOM 786 C C . GLY A 1 102 ? 5.708 3.155 -18.397 1.00 78.00 102 GLY A C 1
ATOM 787 O O . GLY A 1 102 ? 6.106 3.210 -19.559 1.00 78.00 102 GLY A O 1
ATOM 788 N N . ARG A 1 103 ? 6.562 3.286 -17.370 1.00 75.31 103 ARG A N 1
ATOM 789 C CA . ARG A 1 103 ? 8.015 3.497 -17.555 1.00 75.31 103 ARG A CA 1
ATOM 790 C C . ARG A 1 103 ? 8.730 2.288 -18.161 1.00 75.31 103 ARG A C 1
ATOM 792 O O . ARG A 1 103 ? 9.751 2.465 -18.817 1.00 75.31 103 ARG A O 1
ATOM 799 N N . THR A 1 104 ? 8.213 1.075 -17.959 1.00 75.06 104 THR A N 1
ATOM 800 C CA . THR A 1 104 ? 8.765 -0.145 -18.582 1.00 75.06 104 THR A CA 1
ATOM 801 C C . THR A 1 104 ? 8.376 -0.318 -20.051 1.00 75.06 104 THR A C 1
ATOM 803 O O . THR A 1 104 ? 8.898 -1.213 -20.709 1.00 75.06 104 THR A O 1
ATOM 806 N N . GLY A 1 105 ? 7.477 0.525 -20.572 1.00 73.06 105 GLY A N 1
ATOM 807 C CA . GLY A 1 105 ? 6.985 0.441 -21.949 1.00 73.06 105 GLY A CA 1
ATOM 808 C C . GLY A 1 105 ? 5.931 -0.645 -22.182 1.00 73.06 105 GLY A C 1
ATOM 809 O O . GLY A 1 105 ? 5.501 -0.817 -23.314 1.00 73.06 105 GLY A O 1
ATOM 810 N N . ILE A 1 106 ? 5.490 -1.356 -21.134 1.00 75.19 106 ILE A N 1
ATOM 811 C CA . ILE A 1 106 ? 4.416 -2.365 -21.221 1.00 75.19 106 ILE A CA 1
ATOM 812 C C . ILE A 1 106 ? 3.056 -1.697 -21.483 1.00 75.19 106 ILE A C 1
ATOM 814 O O . ILE A 1 106 ? 2.199 -2.267 -22.152 1.00 75.19 106 ILE A O 1
ATOM 818 N N . VAL A 1 107 ? 2.850 -0.485 -20.959 1.00 73.56 107 VAL A N 1
ATOM 819 C CA . VAL A 1 107 ? 1.641 0.312 -21.208 1.00 73.56 107 VAL A CA 1
ATOM 820 C C . VAL A 1 107 ? 1.944 1.331 -22.302 1.00 73.56 107 VAL A C 1
ATOM 822 O O . VAL A 1 107 ? 2.694 2.278 -22.082 1.00 73.56 107 VAL A O 1
ATOM 825 N N . GLU A 1 108 ? 1.336 1.157 -23.474 1.00 70.25 108 GLU A N 1
ATOM 826 C CA . GLU A 1 108 ? 1.566 2.026 -24.641 1.00 70.25 108 GLU A CA 1
ATOM 827 C C . GLU A 1 108 ? 0.995 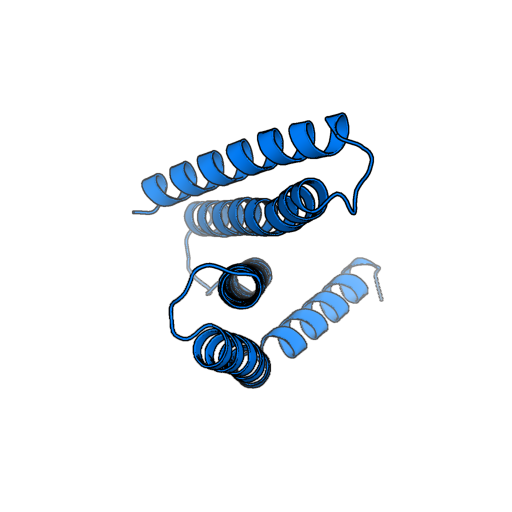3.444 -24.464 1.00 70.25 108 GLU A C 1
ATOM 829 O O . GLU A 1 108 ? 1.458 4.401 -25.088 1.00 70.25 108 GLU A O 1
ATOM 834 N N . ASN A 1 109 ? -0.003 3.612 -23.590 1.00 83.31 109 ASN A N 1
ATOM 835 C CA . ASN A 1 109 ? -0.728 4.871 -23.451 1.00 83.31 109 ASN A CA 1
ATOM 836 C C . ASN A 1 109 ? -0.022 5.852 -22.491 1.00 83.31 109 ASN A C 1
ATOM 838 O O . ASN A 1 109 ? -0.247 5.856 -21.273 1.00 83.31 109 ASN A O 1
ATOM 842 N N . LYS A 1 110 ? 0.848 6.695 -23.060 1.00 79.81 110 LYS A N 1
ATOM 843 C CA . LYS A 1 110 ? 1.661 7.680 -22.326 1.00 79.81 110 LYS A CA 1
ATOM 844 C C . LYS A 1 110 ? 0.827 8.731 -21.589 1.00 79.81 110 LYS A C 1
ATOM 846 O O . LYS A 1 110 ? 1.109 9.005 -20.426 1.00 79.81 110 LYS A O 1
ATOM 851 N N . GLU A 1 111 ? -0.224 9.259 -22.212 1.00 84.25 111 GLU A N 1
ATOM 852 C CA . GLU A 1 111 ? -1.063 10.312 -21.616 1.00 84.25 111 GLU A CA 1
ATOM 853 C C . GLU A 1 111 ? -1.776 9.831 -20.349 1.00 84.25 111 GLU A C 1
ATOM 855 O O . GLU A 1 111 ? -1.775 10.508 -19.319 1.00 84.25 111 GLU A O 1
ATOM 860 N N . ARG A 1 112 ? -2.334 8.613 -20.387 1.00 81.38 112 ARG A N 1
ATOM 861 C CA . ARG A 1 112 ? -2.981 8.007 -19.214 1.00 81.38 112 ARG A CA 1
ATOM 862 C C . ARG A 1 112 ? -1.986 7.755 -18.089 1.00 81.38 112 ARG A C 1
ATOM 864 O O . ARG A 1 112 ? -2.312 7.979 -16.929 1.00 81.38 112 ARG A O 1
ATOM 871 N N . THR A 1 113 ? -0.775 7.323 -18.425 1.00 82.44 113 THR A N 1
ATOM 872 C CA . THR A 1 113 ? 0.289 7.088 -17.440 1.00 82.44 113 THR A CA 1
ATOM 873 C C . THR A 1 113 ? 0.684 8.387 -16.733 1.00 82.44 113 THR A C 1
ATOM 875 O O . THR A 1 113 ? 0.847 8.401 -15.513 1.00 82.44 113 THR A O 1
ATOM 878 N N . GLU A 1 114 ? 0.794 9.493 -17.472 1.00 85.38 114 GLU A N 1
ATOM 879 C CA . GLU A 1 114 ? 1.117 10.801 -16.897 1.00 85.38 114 GLU A CA 1
ATOM 880 C C . GLU A 1 114 ? -0.017 11.331 -16.008 1.00 85.38 114 GLU A C 1
ATOM 882 O O . GLU A 1 114 ? 0.236 11.810 -14.900 1.00 85.38 114 GLU A O 1
ATOM 887 N N . LEU A 1 115 ? -1.271 11.179 -16.442 1.00 87.50 115 LEU A N 1
ATOM 888 C CA . LEU A 1 115 ? -2.443 11.555 -15.651 1.00 87.50 115 LEU A CA 1
ATOM 889 C C . LEU A 1 115 ? -2.511 10.759 -14.339 1.00 87.50 115 LEU A C 1
ATOM 891 O O . LEU A 1 115 ? -2.692 11.351 -13.274 1.00 87.50 115 LEU A O 1
ATOM 895 N N . LEU A 1 116 ? -2.291 9.441 -14.389 1.00 86.94 116 LEU A N 1
ATOM 896 C CA . LEU A 1 116 ? -2.212 8.595 -13.192 1.00 86.94 116 LEU A CA 1
ATOM 897 C C . LEU A 1 116 ? -1.058 9.015 -12.273 1.00 86.94 116 LEU A C 1
ATOM 899 O O . LEU A 1 116 ? -1.221 8.997 -11.056 1.00 86.94 116 LEU A O 1
ATOM 903 N N . GLY A 1 117 ? 0.072 9.449 -12.837 1.00 85.69 117 GLY A N 1
ATOM 904 C CA . GLY A 1 117 ? 1.192 10.000 -12.073 1.00 85.69 117 GLY A CA 1
ATOM 905 C C . GLY A 1 117 ? 0.854 11.308 -11.357 1.00 85.69 117 GLY A C 1
ATOM 906 O O . GLY A 1 117 ? 1.247 11.503 -10.211 1.00 85.69 117 GLY A O 1
ATOM 907 N N . ARG A 1 118 ? 0.076 12.199 -11.979 1.00 89.75 118 ARG A N 1
ATOM 908 C CA . ARG A 1 118 ? -0.394 13.427 -11.312 1.00 89.75 118 ARG A CA 1
ATOM 909 C C . ARG A 1 118 ? -1.376 13.112 -10.188 1.00 89.75 118 ARG A C 1
ATOM 911 O O . ARG A 1 118 ? -1.240 13.654 -9.095 1.00 89.75 118 ARG A O 1
ATOM 918 N N . ILE A 1 119 ? -2.331 12.211 -10.430 1.00 89.88 119 ILE A N 1
ATOM 919 C CA . ILE A 1 119 ? -3.282 11.774 -9.397 1.00 89.88 119 ILE A CA 1
ATOM 920 C C . ILE A 1 119 ? -2.540 11.131 -8.223 1.00 89.88 119 ILE A C 1
ATOM 922 O O . ILE A 1 119 ? -2.824 11.467 -7.074 1.00 89.88 119 ILE A O 1
ATOM 926 N N . SER A 1 120 ? -1.563 10.258 -8.489 1.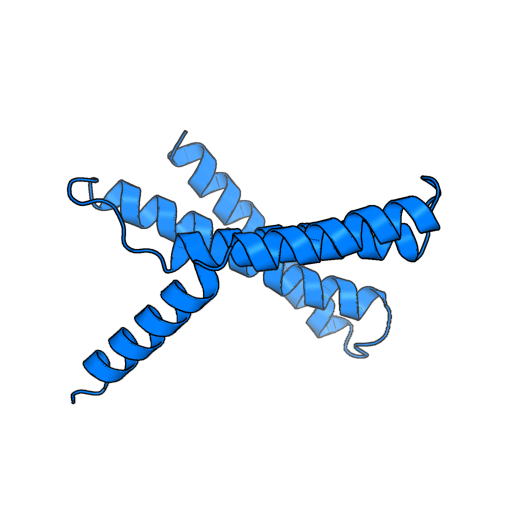00 88.50 120 SER A N 1
ATOM 927 C CA . SER A 1 120 ? -0.795 9.611 -7.425 1.00 88.50 120 SER A CA 1
ATOM 928 C C . SER A 1 120 ? -0.067 10.644 -6.556 1.00 88.50 120 SER A C 1
ATOM 930 O O . SER A 1 120 ? -0.132 10.556 -5.330 1.00 88.50 120 SER A O 1
ATOM 932 N N . LEU A 1 121 ? 0.523 11.682 -7.157 1.00 88.94 121 LEU A N 1
ATOM 933 C CA . LEU A 1 121 ? 1.157 12.781 -6.423 1.00 88.94 121 LEU A CA 1
ATOM 934 C C . LEU A 1 121 ? 0.174 13.551 -5.531 1.00 8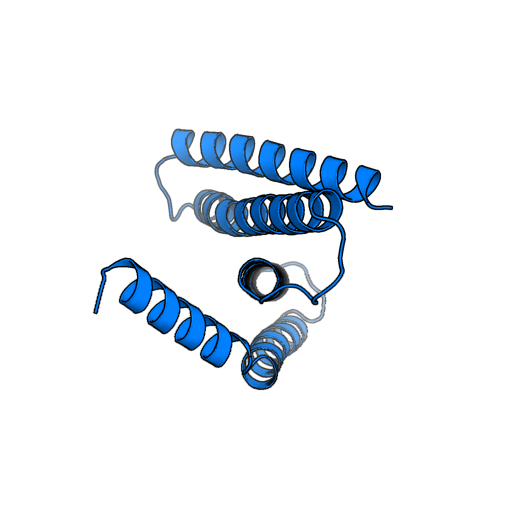8.94 121 LEU A C 1
ATOM 936 O O . LEU A 1 121 ? 0.509 13.847 -4.384 1.00 88.94 121 LEU A O 1
ATOM 940 N N . TYR A 1 122 ? -1.042 13.838 -6.005 1.00 90.69 122 TYR A N 1
ATOM 941 C CA . TYR A 1 122 ? -2.067 14.475 -5.168 1.00 90.69 122 TYR A CA 1
ATOM 942 C C . TYR A 1 122 ? -2.501 13.580 -4.002 1.00 90.69 122 TYR A C 1
ATOM 944 O O . TYR A 1 122 ? -2.659 14.071 -2.884 1.00 90.69 122 TYR A O 1
ATOM 952 N N . CYS A 1 123 ? -2.643 12.270 -4.225 1.00 89.31 123 CYS A N 1
ATOM 953 C CA . CYS A 1 123 ? -2.934 11.312 -3.158 1.00 89.31 123 CYS A CA 1
ATOM 954 C C . CYS A 1 123 ? -1.808 11.262 -2.115 1.00 89.31 123 CYS A C 1
ATOM 956 O O . CYS A 1 123 ? -2.077 11.259 -0.914 1.00 89.31 123 CYS A O 1
ATOM 958 N N . TRP A 1 124 ? -0.549 11.282 -2.557 1.00 90.19 124 TRP A N 1
ATOM 959 C CA . TRP A 1 124 ? 0.603 11.341 -1.660 1.00 90.19 124 TRP A CA 1
ATOM 960 C C . TRP A 1 124 ? 0.607 12.627 -0.825 1.00 90.19 124 TRP A C 1
ATOM 962 O O . TRP A 1 124 ? 0.725 12.566 0.398 1.00 90.19 124 TRP A O 1
ATOM 972 N N . LEU A 1 125 ? 0.399 13.784 -1.459 1.00 91.88 125 LEU A N 1
ATOM 973 C CA . LEU A 1 125 ? 0.351 15.077 -0.777 1.00 91.88 125 LEU A CA 1
ATOM 974 C C . LEU A 1 125 ? -0.802 15.147 0.235 1.00 91.88 125 LEU A C 1
ATOM 976 O O . LEU A 1 125 ? -0.596 15.556 1.377 1.00 91.88 125 LEU A O 1
ATOM 980 N N . GLY A 1 126 ? -1.993 14.677 -0.142 1.00 88.38 126 GLY A N 1
ATOM 981 C CA . GLY A 1 126 ? -3.141 14.596 0.761 1.00 88.38 126 GLY A CA 1
ATOM 982 C C . GLY A 1 126 ? -2.883 13.684 1.965 1.00 88.38 126 GLY A C 1
ATOM 983 O O . GLY A 1 126 ? -3.222 14.042 3.093 1.00 88.38 126 GLY A O 1
ATOM 984 N N . SER A 1 127 ? -2.232 12.534 1.755 1.00 87.75 127 SER A N 1
ATOM 985 C CA . SER A 1 127 ? -1.827 11.637 2.845 1.00 87.75 127 SER A CA 1
ATOM 986 C C . SER A 1 127 ? -0.816 12.293 3.791 1.00 87.75 127 SER A C 1
ATOM 988 O O . SER A 1 127 ? -0.883 12.085 5.006 1.00 87.75 127 SER A O 1
ATOM 990 N N . SER A 1 128 ? 0.128 13.071 3.259 1.00 87.44 128 SER A N 1
ATOM 991 C CA . SER A 1 128 ? 1.115 13.802 4.059 1.00 87.44 128 SER A CA 1
ATOM 992 C C . SER A 1 128 ? 0.447 14.866 4.928 1.00 87.44 128 SER A C 1
ATOM 994 O O . SER A 1 128 ? 0.704 14.906 6.126 1.00 87.44 128 SER A O 1
ATOM 996 N N . ILE A 1 129 ? -0.498 15.636 4.376 1.00 89.44 129 ILE A N 1
ATOM 997 C CA . ILE A 1 129 ? -1.289 16.613 5.147 1.00 89.44 129 ILE A CA 1
ATOM 998 C C . ILE A 1 129 ? -2.076 15.916 6.261 1.00 89.44 129 ILE A C 1
ATOM 1000 O O . ILE A 1 129 ? -2.032 16.354 7.406 1.00 89.44 129 ILE A O 1
ATOM 1004 N N . CYS A 1 130 ? -2.752 14.800 5.961 1.00 85.44 130 CYS A N 1
ATOM 1005 C CA . CYS A 1 130 ? -3.468 14.037 6.987 1.00 85.44 130 CYS A CA 1
ATOM 1006 C C . CYS A 1 130 ? -2.524 13.516 8.078 1.00 85.44 130 CYS A C 1
ATOM 1008 O O . CYS A 1 130 ? -2.933 13.400 9.224 1.00 85.44 130 CYS A O 1
ATOM 1010 N N . THR A 1 131 ? -1.269 13.206 7.741 1.00 84.88 131 THR A N 1
ATOM 1011 C CA . THR A 1 131 ? -0.266 12.781 8.727 1.00 84.88 131 THR A CA 1
ATOM 1012 C C . THR A 1 131 ? 0.140 13.937 9.635 1.00 84.88 131 THR A C 1
ATOM 1014 O O . THR A 1 131 ? 0.086 13.773 10.846 1.00 84.88 131 THR A O 1
ATOM 1017 N N . SER A 1 132 ? 0.438 15.110 9.074 1.00 85.00 132 SER A N 1
ATOM 1018 C CA . SER A 1 132 ? 0.802 16.306 9.847 1.00 85.00 132 SER A CA 1
ATOM 1019 C C . SER A 1 132 ? -0.331 16.874 10.706 1.00 85.00 132 SER A C 1
ATOM 1021 O O . SER A 1 132 ? -0.072 17.689 11.576 1.00 85.00 132 SER A O 1
ATOM 1023 N N . LEU A 1 133 ? -1.585 16.501 10.436 1.00 83.81 133 LEU A N 1
ATOM 1024 C CA . LEU A 1 133 ? -2.736 16.862 11.271 1.00 83.81 133 LEU A CA 1
ATOM 1025 C C . LEU A 1 133 ? -2.992 15.860 12.410 1.00 83.81 133 LEU A C 1
ATOM 1027 O O . LEU A 1 133 ? -3.775 16.158 13.309 1.00 83.81 133 LEU A O 1
ATOM 1031 N N . VAL A 1 134 ? -2.414 14.656 12.326 1.00 76.88 134 VAL A N 1
ATOM 1032 C CA . VAL A 1 134 ? -2.530 13.598 13.346 1.00 76.88 134 VAL A CA 1
ATOM 1033 C C . VAL A 1 134 ? -1.354 13.631 14.325 1.00 76.88 134 VAL A C 1
ATOM 1035 O O . VAL A 1 134 ? -1.559 13.295 15.491 1.00 76.88 134 VAL A O 1
ATOM 1038 N N . GLU A 1 135 ? -0.153 13.968 13.842 1.00 70.25 135 GLU A N 1
ATOM 1039 C CA . GLU A 1 135 ? 1.057 14.218 14.652 1.00 70.25 135 GLU A CA 1
ATOM 1040 C C . GLU A 1 135 ? 0.980 15.551 15.405 1.00 70.25 135 GLU A C 1
ATOM 1042 O O . GLU A 1 135 ? 1.400 15.561 16.584 1.00 70.25 135 GLU A O 1
#

Organism: Trifolium subterraneum (NCBI:txid3900)

Secondary structure (DSSP, 8-state):
--HHHHHHHHHHHHHHHHT-HHHHHHHHHHHHHHHHHHHTT-SSHHHHHHHHHHHHHHHHHHHHHHHSPPPTT--HHHHHHHHHHHHHHHHHHHHHHHHHHHHTTS---HHHHHHHHHHHHHHHHHHHHHHHTT-

pLDDT: mean 82.45, std 5.24, range [56.81, 91.88]

InterPro domains:
  IPR008733 Peroxisomal biogenesis factor 11 [PF05648] (13-132)

Foldseek 3Di:
DPPVVVVVVVLVVVLVVLVVLVVLVVVLVVLLVVLCVVCVPPDDPSVVSNVLSVLVNVLSVLVSVLSDDDDPPDDPVLNVLSNLLSVLSSLLSVLVVLLVCVVVVVDVDPVVSVVSVVSSVVSVVSSVVSVVVND